Protein AF-A0A945TK87-F1 (afdb_monomer_lite)

Structure (mmCIF, N/CA/C/O backbone):
data_AF-A0A945TK87-F1
#
_entry.id   AF-A0A945TK87-F1
#
loop_
_atom_site.group_PDB
_atom_site.id
_atom_site.type_symbol
_atom_site.label_atom_id
_atom_site.label_alt_id
_atom_site.label_comp_id
_atom_site.label_asym_id
_atom_site.label_entity_id
_atom_site.label_seq_id
_atom_site.pdbx_PDB_ins_code
_atom_site.Cartn_x
_atom_site.Cartn_y
_atom_site.Cartn_z
_atom_site.occupancy
_atom_site.B_iso_or_equiv
_atom_site.auth_seq_id
_atom_site.auth_comp_id
_atom_site.auth_asym_id
_atom_site.auth_atom_id
_atom_site.pdbx_PDB_model_num
ATOM 1 N N . ILE A 1 1 ? -2.286 8.937 14.416 1.00 77.00 1 ILE A N 1
ATOM 2 C CA . ILE A 1 1 ? -2.015 9.113 12.963 1.00 77.00 1 ILE A CA 1
ATOM 3 C C . ILE A 1 1 ? -1.057 8.012 12.533 1.00 77.00 1 ILE A C 1
ATOM 5 O O . ILE A 1 1 ? -0.049 7.824 13.208 1.00 77.00 1 ILE A O 1
ATOM 9 N N . ALA A 1 2 ? -1.361 7.305 11.445 1.00 83.88 2 ALA A N 1
ATOM 10 C CA . ALA A 1 2 ? -0.515 6.232 10.920 1.00 83.88 2 ALA A CA 1
ATOM 11 C C . ALA A 1 2 ? 0.103 6.601 9.564 1.00 83.88 2 ALA A C 1
ATOM 13 O O . ALA A 1 2 ? -0.530 7.279 8.748 1.00 83.88 2 ALA A O 1
ATOM 14 N N . TYR A 1 3 ? 1.320 6.117 9.314 1.00 87.25 3 TYR A N 1
ATOM 15 C CA . TYR A 1 3 ? 1.954 6.151 7.999 1.00 87.25 3 TYR A CA 1
ATOM 16 C C . TYR A 1 3 ? 2.602 4.806 7.682 1.00 87.25 3 TYR A C 1
ATOM 18 O O . TYR A 1 3 ? 3.265 4.212 8.530 1.00 87.25 3 TYR A O 1
ATOM 26 N N . VAL A 1 4 ? 2.489 4.378 6.427 1.00 89.75 4 VAL A N 1
ATOM 27 C CA . VAL A 1 4 ? 3.220 3.221 5.899 1.00 89.75 4 VAL A CA 1
ATOM 28 C C . VAL A 1 4 ? 4.191 3.687 4.840 1.00 89.75 4 VAL A C 1
ATOM 30 O O . VAL A 1 4 ? 3.796 4.323 3.865 1.00 89.75 4 VAL A O 1
ATOM 33 N N . ARG A 1 5 ? 5.462 3.345 5.006 1.00 91.31 5 ARG A N 1
ATOM 34 C CA . ARG A 1 5 ? 6.473 3.474 3.967 1.00 91.31 5 ARG A CA 1
ATOM 35 C C . ARG A 1 5 ? 6.527 2.187 3.160 1.00 91.31 5 ARG A C 1
ATOM 37 O O . ARG A 1 5 ? 6.819 1.134 3.719 1.00 91.31 5 ARG A O 1
ATOM 44 N N . PHE A 1 6 ? 6.300 2.300 1.862 1.00 93.00 6 PHE A N 1
ATOM 45 C CA . PHE A 1 6 ? 6.551 1.251 0.884 1.00 93.00 6 PHE A CA 1
ATOM 46 C C . PHE A 1 6 ? 7.924 1.512 0.274 1.00 93.00 6 PHE A C 1
ATOM 48 O O . PHE A 1 6 ? 8.194 2.636 -0.146 1.00 93.00 6 PHE A O 1
ATOM 55 N N . ILE A 1 7 ? 8.801 0.512 0.272 1.00 93.31 7 ILE A N 1
ATOM 56 C CA . ILE A 1 7 ? 10.169 0.623 -0.242 1.00 93.31 7 ILE A CA 1
ATOM 57 C C . ILE A 1 7 ? 10.388 -0.494 -1.249 1.00 93.31 7 ILE A C 1
ATOM 59 O O . ILE A 1 7 ? 10.326 -1.661 -0.873 1.00 93.31 7 ILE A O 1
ATOM 63 N N . ASN A 1 8 ? 10.693 -0.142 -2.491 1.00 94.75 8 ASN A N 1
ATOM 64 C CA . ASN A 1 8 ? 11.257 -1.080 -3.444 1.00 94.75 8 ASN A CA 1
ATOM 65 C C . ASN A 1 8 ? 12.775 -1.126 -3.231 1.00 94.75 8 ASN A C 1
ATOM 67 O O . ASN A 1 8 ? 13.476 -0.172 -3.558 1.00 94.75 8 ASN A O 1
ATOM 71 N N . ASP A 1 9 ? 13.312 -2.203 -2.662 1.00 92.88 9 ASP A N 1
ATOM 72 C CA . ASP A 1 9 ? 14.759 -2.367 -2.488 1.00 92.88 9 ASP A CA 1
ATOM 73 C C . ASP A 1 9 ? 15.439 -3.088 -3.660 1.00 92.88 9 ASP A C 1
ATOM 75 O O . ASP A 1 9 ? 16.640 -3.361 -3.608 1.00 92.88 9 ASP A O 1
ATOM 79 N N . GLY A 1 10 ? 14.687 -3.370 -4.717 1.00 92.44 10 GLY A N 1
ATOM 80 C CA . GLY A 1 10 ? 15.161 -3.996 -5.936 1.00 92.44 10 GLY A CA 1
ATOM 81 C C . GLY A 1 10 ? 15.718 -2.991 -6.940 1.00 92.44 10 GLY A C 1
ATOM 82 O O . GLY A 1 10 ? 15.827 -1.785 -6.700 1.00 92.44 10 GLY A O 1
ATOM 83 N N . PHE A 1 11 ? 16.081 -3.521 -8.105 1.00 96.62 11 PHE A N 1
ATOM 84 C CA . PHE A 1 11 ? 16.555 -2.753 -9.261 1.00 96.62 11 PHE A CA 1
ATOM 85 C C . PHE A 1 11 ? 15.536 -2.721 -10.410 1.00 96.62 11 PHE A C 1
ATOM 87 O O . PHE A 1 11 ? 15.812 -2.154 -11.463 1.00 96.62 11 PHE A O 1
ATOM 94 N N . THR A 1 12 ? 14.362 -3.314 -10.206 1.00 96.88 12 THR A N 1
ATOM 95 C CA . THR A 1 12 ? 13.247 -3.376 -11.158 1.00 96.88 12 THR A CA 1
ATOM 96 C C . THR A 1 12 ? 11.993 -2.806 -10.506 1.00 96.88 12 THR A C 1
ATOM 98 O O . THR A 1 12 ? 11.872 -2.839 -9.282 1.00 96.88 12 THR A O 1
ATOM 101 N N . ALA A 1 13 ? 11.076 -2.246 -11.297 1.00 97.62 13 ALA A N 1
ATOM 102 C CA . ALA A 1 13 ? 9.813 -1.730 -10.776 1.00 97.62 13 ALA A CA 1
ATOM 103 C C . ALA A 1 13 ? 8.915 -2.869 -10.259 1.00 97.62 13 ALA A C 1
ATOM 105 O O . ALA A 1 13 ? 8.938 -3.978 -10.796 1.00 97.62 13 ALA A O 1
ATOM 106 N N . ILE A 1 14 ? 8.123 -2.584 -9.225 1.00 96.75 14 ILE A N 1
ATOM 107 C CA . ILE A 1 14 ? 7.105 -3.495 -8.692 1.00 96.75 14 ILE A CA 1
ATOM 108 C C . ILE A 1 14 ? 5.742 -2.970 -9.128 1.00 96.75 14 ILE A C 1
ATOM 110 O O . ILE A 1 14 ? 5.364 -1.863 -8.752 1.00 96.75 14 ILE A O 1
ATOM 114 N N . ALA A 1 15 ? 5.013 -3.759 -9.912 1.00 97.38 15 ALA A N 1
ATOM 115 C CA . ALA A 1 15 ? 3.686 -3.402 -10.396 1.00 97.38 15 ALA A CA 1
ATOM 116 C C . ALA A 1 15 ? 2.574 -3.974 -9.505 1.00 97.38 15 ALA A C 1
ATOM 118 O O . ALA A 1 15 ? 2.773 -4.980 -8.823 1.00 97.38 15 ALA A O 1
ATOM 119 N N . ASP A 1 16 ? 1.407 -3.332 -9.562 1.00 97.06 16 ASP A N 1
ATOM 120 C CA . ASP A 1 16 ? 0.142 -3.779 -8.967 1.00 97.06 16 ASP A CA 1
ATOM 121 C C . ASP A 1 16 ? 0.279 -4.217 -7.500 1.00 97.06 16 ASP A C 1
ATOM 123 O O . ASP A 1 16 ? 0.005 -5.360 -7.129 1.00 97.06 16 ASP A O 1
ATOM 127 N N . ILE A 1 17 ? 0.745 -3.296 -6.650 1.0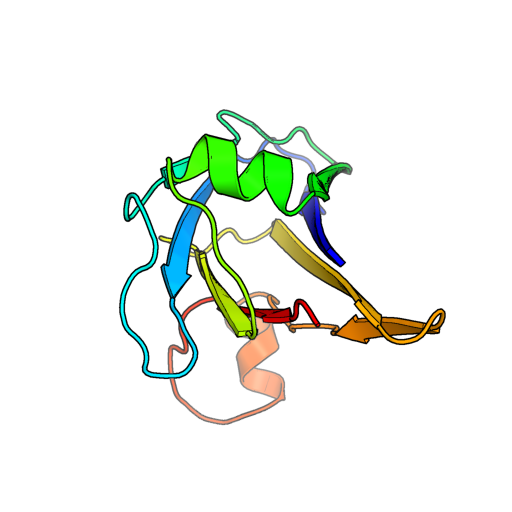0 96.12 17 ILE A N 1
ATOM 128 C CA . ILE A 1 17 ? 0.862 -3.536 -5.209 1.00 96.12 17 ILE A CA 1
ATOM 129 C C . ILE A 1 17 ? -0.525 -3.430 -4.587 1.00 96.12 17 ILE A C 1
ATOM 131 O O . ILE A 1 17 ? -1.097 -2.337 -4.526 1.00 96.12 17 ILE A O 1
ATOM 135 N N . ARG A 1 18 ? -1.042 -4.558 -4.101 1.00 96.94 18 ARG A N 1
ATOM 136 C CA . ARG A 1 18 ? -2.392 -4.679 -3.545 1.00 96.94 18 ARG A CA 1
ATOM 137 C C . ARG A 1 18 ? -2.394 -5.158 -2.102 1.00 96.94 18 ARG A C 1
ATOM 139 O O . ARG A 1 18 ? -1.464 -5.840 -1.664 1.00 96.94 18 ARG A O 1
ATOM 146 N N . GLY A 1 19 ? -3.446 -4.808 -1.371 1.00 94.38 19 GLY A N 1
ATOM 147 C CA . GLY A 1 19 ? -3.646 -5.306 -0.018 1.00 94.38 19 GLY A CA 1
ATOM 148 C C . GLY A 1 19 ? -5.029 -5.035 0.560 1.00 94.38 19 GLY A C 1
ATOM 149 O O . GLY A 1 19 ? -5.850 -4.328 -0.021 1.00 94.38 19 GLY A O 1
ATOM 150 N N . THR A 1 20 ? -5.249 -5.590 1.744 1.00 95.62 20 THR A N 1
ATOM 151 C CA . THR A 1 20 ? -6.493 -5.496 2.510 1.00 95.62 20 THR A CA 1
ATOM 152 C C . THR A 1 20 ? -6.181 -5.024 3.924 1.00 95.62 20 THR A C 1
ATOM 154 O O . THR A 1 20 ? -5.218 -5.494 4.534 1.00 95.62 20 THR A O 1
ATOM 157 N N . LEU A 1 21 ? -6.993 -4.104 4.449 1.00 94.62 21 LEU A N 1
ATOM 158 C CA . LEU A 1 21 ? -6.937 -3.716 5.856 1.00 94.62 21 LEU A CA 1
ATOM 159 C C . LEU A 1 21 ? -7.878 -4.596 6.686 1.00 94.62 21 LEU A C 1
ATOM 161 O O . LEU A 1 21 ? -9.008 -4.856 6.275 1.00 94.62 21 LEU A O 1
ATOM 165 N N . TYR A 1 22 ? -7.422 -4.995 7.868 1.00 91.88 22 TYR A N 1
ATOM 166 C CA . TYR A 1 22 ? -8.214 -5.712 8.866 1.00 91.88 22 TYR A CA 1
ATOM 167 C C . TYR A 1 22 ? -8.205 -4.967 10.199 1.00 91.88 22 TYR A C 1
ATOM 169 O O . TYR A 1 22 ? -7.189 -4.362 10.536 1.00 91.88 22 TYR A O 1
ATOM 177 N N . ASP A 1 23 ? -9.303 -5.006 10.950 1.00 90.12 23 ASP A N 1
ATOM 178 C CA . ASP A 1 23 ? -9.358 -4.515 12.331 1.00 90.12 23 ASP 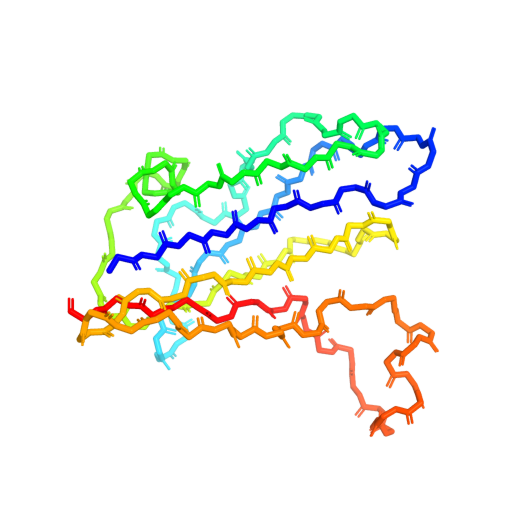A CA 1
ATOM 179 C C . ASP A 1 23 ? -8.704 -5.504 13.321 1.00 90.12 23 ASP A C 1
ATOM 181 O O . ASP A 1 23 ? -8.148 -6.534 12.929 1.00 90.12 23 ASP A O 1
ATOM 185 N N . ALA A 1 24 ? -8.730 -5.172 14.615 1.00 85.81 24 ALA A N 1
ATOM 186 C CA . ALA A 1 24 ? -8.157 -6.005 15.677 1.00 85.81 24 ALA A CA 1
ATOM 187 C C . ALA A 1 24 ? -8.863 -7.365 15.851 1.00 85.81 24 ALA A C 1
ATOM 189 O O . ALA A 1 24 ? -8.247 -8.307 16.350 1.00 85.81 24 ALA A O 1
ATOM 190 N N . ASP A 1 25 ? -10.121 -7.471 15.421 1.00 89.38 25 ASP A N 1
ATOM 191 C CA . ASP A 1 25 ? -10.917 -8.698 15.469 1.00 89.38 25 ASP A CA 1
ATOM 192 C C . ASP A 1 25 ? -10.756 -9.537 14.183 1.00 89.38 25 ASP A C 1
ATOM 194 O O . ASP A 1 25 ? -11.259 -10.658 14.095 1.00 89.38 25 ASP A O 1
ATOM 198 N N . GLY A 1 26 ? -10.024 -9.019 13.189 1.00 87.94 26 GLY A N 1
ATOM 199 C CA . GLY A 1 26 ? -9.782 -9.666 11.903 1.00 87.94 26 GLY A CA 1
ATOM 200 C C . GLY A 1 26 ? -10.865 -9.405 10.854 1.00 87.94 26 GLY A C 1
ATOM 201 O O . GLY A 1 26 ? -10.861 -10.064 9.813 1.00 87.94 26 GLY A O 1
ATOM 202 N N . ASN A 1 27 ? -11.779 -8.455 11.074 1.00 94.06 27 ASN A N 1
ATOM 203 C CA . ASN A 1 27 ? -12.762 -8.068 10.063 1.00 94.06 27 ASN A CA 1
ATOM 204 C C . ASN A 1 27 ? -12.136 -7.126 9.037 1.00 94.06 27 ASN A C 1
ATOM 206 O O . ASN A 1 27 ? -11.324 -6.265 9.370 1.00 94.06 27 ASN A O 1
ATOM 210 N N . THR A 1 28 ? -12.539 -7.257 7.775 1.00 95.75 28 THR A N 1
ATOM 211 C CA . THR A 1 28 ? -12.080 -6.366 6.706 1.00 95.75 28 THR A CA 1
ATOM 212 C C . THR A 1 28 ? -12.587 -4.939 6.908 1.00 95.75 28 THR A C 1
ATOM 214 O O . THR A 1 28 ? -13.773 -4.722 7.156 1.00 95.75 28 THR A O 1
ATOM 217 N N . ILE A 1 29 ? -11.699 -3.963 6.718 1.00 96.69 29 ILE A N 1
ATOM 218 C CA . ILE A 1 29 ? -12.032 -2.539 6.678 1.00 96.69 29 ILE A CA 1
ATOM 219 C C . ILE A 1 29 ? -11.936 -2.050 5.229 1.00 96.69 29 ILE A C 1
ATOM 221 O O . ILE A 1 29 ? -10.877 -2.135 4.606 1.00 96.69 29 ILE A O 1
ATOM 225 N N . GLY A 1 30 ? -13.030 -1.490 4.712 1.00 97.38 30 GLY A N 1
ATOM 226 C CA . GLY A 1 30 ? -13.102 -0.968 3.346 1.00 97.38 30 GLY A CA 1
ATOM 227 C C . GLY A 1 30 ? -13.035 -2.045 2.258 1.00 97.38 30 GLY A C 1
ATOM 228 O O . GLY A 1 30 ? -13.367 -3.209 2.476 1.00 97.38 30 GLY A O 1
ATOM 229 N N . GLN A 1 31 ? -12.642 -1.623 1.058 1.00 98.12 31 GLN A N 1
ATOM 230 C CA . GLN A 1 31 ? -12.487 -2.464 -0.125 1.00 98.12 31 GLN A CA 1
ATOM 231 C C . GLN A 1 31 ? -11.334 -3.470 0.084 1.00 98.12 31 GLN A C 1
ATOM 233 O O . GLN A 1 31 ? -10.187 -3.046 0.258 1.00 98.12 31 GLN A O 1
ATOM 238 N N . PRO A 1 32 ? -11.590 -4.791 0.022 1.00 97.12 32 PRO A N 1
ATOM 239 C CA . PRO A 1 32 ? -10.523 -5.786 0.004 1.00 97.12 32 PRO A CA 1
ATOM 240 C C . PRO A 1 32 ? -9.751 -5.747 -1.320 1.00 97.12 32 PRO A C 1
ATOM 242 O O . PRO A 1 32 ? -10.296 -5.365 -2.355 1.00 97.12 32 PRO A O 1
ATOM 245 N N . ASP A 1 33 ? -8.494 -6.195 -1.290 1.00 96.44 33 ASP A N 1
ATOM 246 C CA . ASP A 1 33 ? -7.613 -6.272 -2.463 1.00 96.44 33 ASP A CA 1
ATOM 247 C C . ASP A 1 33 ? -7.483 -4.929 -3.217 1.00 96.44 33 ASP A C 1
ATOM 249 O O . ASP A 1 33 ? -7.470 -4.856 -4.449 1.00 96.44 33 ASP A O 1
ATOM 253 N N . ALA A 1 34 ? -7.416 -3.831 -2.462 1.00 98.19 34 ALA A N 1
ATOM 254 C CA . ALA A 1 34 ? -7.289 -2.489 -3.011 1.00 98.19 34 ALA A CA 1
ATOM 255 C C . ALA A 1 34 ? -5.878 -2.257 -3.576 1.00 98.19 34 ALA A C 1
ATOM 257 O O . ALA A 1 34 ? -4.880 -2.678 -2.987 1.00 98.19 34 ALA A O 1
ATOM 258 N N . GLN A 1 35 ? -5.779 -1.544 -4.703 1.00 98.06 35 GLN A N 1
ATOM 259 C CA . GLN A 1 35 ? -4.499 -1.202 -5.327 1.00 98.06 35 GLN A CA 1
ATOM 260 C C . GLN A 1 35 ? -3.879 0.030 -4.653 1.00 98.06 35 GLN A C 1
ATOM 262 O O . GLN A 1 35 ? -4.358 1.152 -4.801 1.00 98.06 35 GLN A O 1
ATOM 267 N N . PHE A 1 36 ? -2.770 -0.172 -3.942 1.00 97.06 36 PHE A N 1
ATOM 268 C CA . PHE A 1 36 ? -2.012 0.899 -3.290 1.00 97.06 36 PHE A CA 1
ATOM 269 C C . PHE A 1 36 ? -1.083 1.630 -4.262 1.00 97.06 36 PHE A C 1
ATOM 271 O O . PHE A 1 36 ? -0.889 2.848 -4.141 1.00 97.06 36 PHE A O 1
ATOM 278 N N . PHE A 1 37 ? -0.514 0.884 -5.213 1.00 97.69 37 PHE A N 1
ATOM 279 C CA . PHE A 1 37 ? 0.345 1.392 -6.278 1.00 97.69 37 PHE A CA 1
ATOM 280 C C . PHE A 1 37 ? 0.080 0.627 -7.571 1.00 97.69 37 PHE A C 1
ATOM 282 O O . PHE A 1 37 ? 0.102 -0.602 -7.577 1.00 97.69 37 PHE A O 1
ATOM 289 N N . ALA A 1 38 ? -0.105 1.353 -8.674 1.00 97.94 38 ALA A N 1
ATOM 290 C CA . ALA A 1 38 ? -0.004 0.757 -10.004 1.00 97.94 38 ALA A CA 1
ATOM 291 C C . ALA A 1 38 ? 1.445 0.327 -10.288 1.00 97.94 38 ALA A C 1
ATOM 293 O O . ALA A 1 38 ? 1.673 -0.747 -10.838 1.00 97.94 38 ALA A O 1
ATOM 294 N N . GLU A 1 39 ? 2.409 1.141 -9.850 1.00 97.44 39 GLU A N 1
ATOM 295 C CA . GLU A 1 39 ? 3.840 0.862 -9.921 1.00 97.44 39 GLU A CA 1
ATOM 296 C C . GLU A 1 39 ? 4.583 1.563 -8.772 1.00 97.44 39 GLU A C 1
ATOM 298 O O . GLU A 1 39 ? 4.207 2.664 -8.362 1.00 97.44 39 GLU A O 1
ATOM 303 N N . LEU A 1 40 ? 5.633 0.915 -8.265 1.00 97.88 40 LEU A N 1
ATOM 304 C CA . LEU A 1 40 ? 6.662 1.493 -7.404 1.00 97.88 40 LEU A CA 1
ATOM 305 C C . LEU A 1 40 ? 8.027 1.262 -8.070 1.00 97.88 40 LEU A C 1
ATOM 307 O O . LEU A 1 40 ? 8.478 0.120 -8.218 1.00 97.88 40 LEU A O 1
ATOM 311 N N . GLY A 1 41 ? 8.674 2.341 -8.501 1.00 98.38 41 GLY A N 1
ATOM 312 C CA . GLY A 1 41 ? 9.908 2.324 -9.279 1.00 98.38 41 GLY A CA 1
ATOM 313 C C . GLY A 1 41 ? 11.104 1.718 -8.530 1.00 98.38 41 GLY A C 1
ATOM 314 O O . GLY A 1 41 ? 11.061 1.521 -7.313 1.00 98.38 41 GLY A O 1
ATOM 315 N N . PRO A 1 42 ? 12.202 1.395 -9.237 1.00 97.81 42 PRO A N 1
ATOM 316 C CA . PRO A 1 42 ? 13.383 0.785 -8.631 1.00 97.81 42 PRO A CA 1
ATOM 317 C C . PRO A 1 42 ? 14.015 1.719 -7.597 1.00 97.81 42 PRO A C 1
ATOM 319 O O . PRO A 1 42 ? 14.210 2.904 -7.865 1.00 97.81 42 PRO A O 1
ATOM 322 N N . ARG A 1 43 ? 14.369 1.184 -6.420 1.00 96.12 43 ARG A N 1
ATOM 323 C CA . ARG A 1 43 ? 14.907 1.960 -5.282 1.00 96.12 43 ARG A CA 1
ATOM 324 C C . ARG A 1 43 ? 13.974 3.063 -4.757 1.00 96.12 43 ARG A C 1
ATOM 326 O O . ARG A 1 43 ? 14.398 3.858 -3.917 1.00 96.12 43 ARG A O 1
ATOM 333 N N . GLU A 1 44 ? 12.723 3.115 -5.213 1.00 97.50 44 GLU A N 1
ATOM 334 C CA . GLU A 1 44 ? 11.756 4.120 -4.786 1.00 97.50 44 GLU A CA 1
ATOM 335 C C . GLU A 1 44 ? 11.226 3.816 -3.381 1.00 97.50 44 GLU A C 1
ATOM 337 O O . GLU A 1 44 ? 11.028 2.661 -2.993 1.00 97.50 44 GLU A O 1
ATOM 342 N N . ALA A 1 45 ? 10.975 4.873 -2.607 1.00 95.25 45 ALA A N 1
ATOM 343 C CA . ALA A 1 45 ? 10.301 4.766 -1.327 1.00 95.25 45 ALA A CA 1
ATOM 344 C C . ALA A 1 45 ? 9.231 5.848 -1.173 1.00 95.25 45 ALA A C 1
ATOM 346 O O . ALA A 1 45 ? 9.542 7.037 -1.232 1.00 95.25 45 ALA A O 1
ATOM 347 N N . VAL A 1 46 ? 7.992 5.438 -0.899 1.00 95.69 46 VAL A N 1
ATOM 348 C CA . VAL A 1 46 ? 6.836 6.337 -0.789 1.00 95.69 46 VAL A CA 1
ATOM 349 C C . VAL A 1 46 ? 6.103 6.103 0.526 1.00 95.69 46 VAL A C 1
ATOM 351 O O . VAL A 1 46 ? 5.855 4.964 0.921 1.00 95.69 46 VAL A O 1
ATOM 354 N N . PHE A 1 47 ? 5.729 7.190 1.202 1.00 92.88 47 PHE A N 1
ATOM 355 C CA . PHE A 1 47 ? 4.840 7.140 2.360 1.00 92.88 47 PHE A CA 1
ATOM 356 C C . PHE A 1 47 ? 3.377 7.259 1.930 1.00 92.88 47 PHE A C 1
ATOM 358 O O . PHE A 1 47 ? 3.012 8.159 1.175 1.00 92.88 47 PHE A O 1
ATOM 365 N N . LYS A 1 48 ? 2.522 6.396 2.476 1.00 93.69 48 LYS A N 1
ATOM 366 C CA . LYS A 1 48 ? 1.066 6.546 2.465 1.00 93.69 48 LYS A CA 1
ATOM 367 C C . LYS A 1 48 ? 0.612 6.908 3.875 1.00 93.69 48 LYS A C 1
ATOM 369 O O . LYS A 1 48 ? 0.884 6.172 4.822 1.00 93.69 48 LYS A O 1
ATOM 374 N N . SER A 1 49 ? -0.041 8.058 4.017 1.00 92.06 49 SER A N 1
ATOM 375 C CA . SER A 1 49 ? -0.678 8.468 5.273 1.00 92.06 49 SER A CA 1
ATOM 376 C C . SER A 1 49 ? -1.978 7.702 5.507 1.00 92.06 49 SER A C 1
ATOM 378 O O . SER A 1 49 ? -2.561 7.191 4.553 1.00 92.06 49 SER A O 1
ATOM 380 N N . GLN A 1 50 ? -2.479 7.702 6.744 1.00 91.69 50 GLN A N 1
ATOM 381 C CA . GLN A 1 50 ? -3.795 7.158 7.092 1.00 91.69 50 GLN A CA 1
ATOM 382 C C . GLN A 1 50 ? -4.885 7.634 6.127 1.00 91.69 50 GLN A C 1
ATOM 384 O O . GLN A 1 50 ? -5.527 6.809 5.496 1.00 91.69 50 GLN A O 1
ATOM 389 N N . GLY A 1 51 ? -5.015 8.947 5.908 1.00 93.69 51 GLY A N 1
ATOM 390 C CA . GLY A 1 51 ? -6.008 9.479 4.968 1.00 93.69 51 GLY A CA 1
ATOM 391 C C . GLY A 1 51 ? -5.792 9.023 3.519 1.00 93.69 51 GLY A C 1
ATOM 392 O O . GLY A 1 51 ? -6.755 8.768 2.805 1.00 93.69 51 GLY A O 1
ATOM 393 N N . SER A 1 52 ? -4.538 8.852 3.078 1.00 95.62 52 SER A N 1
ATOM 394 C CA . SER A 1 52 ? -4.261 8.300 1.741 1.00 95.62 52 SER A CA 1
ATOM 395 C C . SER A 1 52 ? -4.723 6.850 1.628 1.00 95.62 52 SER A C 1
ATOM 397 O O . SER A 1 52 ? -5.259 6.459 0.598 1.00 95.62 52 SER A O 1
ATOM 399 N N . ILE A 1 53 ? -4.511 6.060 2.681 1.00 95.62 53 ILE A N 1
ATOM 400 C CA . ILE A 1 53 ? -4.946 4.664 2.750 1.00 95.62 53 ILE A CA 1
ATOM 401 C C . ILE A 1 53 ? -6.475 4.601 2.815 1.00 95.62 53 ILE A C 1
ATOM 403 O O . ILE A 1 53 ? -7.049 3.847 2.039 1.00 95.62 53 ILE A O 1
ATOM 407 N N . SER A 1 54 ? -7.130 5.436 3.634 1.00 96.00 54 SER A N 1
ATOM 408 C CA . SER A 1 54 ? -8.596 5.513 3.714 1.00 96.00 54 SER A CA 1
ATOM 409 C C . SER A 1 54 ? -9.216 5.791 2.347 1.00 96.00 54 SER A C 1
ATOM 411 O O . SER A 1 54 ? -10.163 5.126 1.938 1.00 96.00 54 SER A O 1
ATOM 413 N N . ASN A 1 55 ? -8.630 6.729 1.594 1.00 97.81 55 ASN A N 1
ATOM 414 C CA . ASN A 1 55 ? -9.073 7.050 0.239 1.00 97.81 55 ASN A CA 1
ATOM 415 C C . ASN A 1 55 ? -8.895 5.875 -0.736 1.00 97.81 55 ASN A C 1
ATOM 417 O O . ASN A 1 55 ? -9.745 5.672 -1.596 1.00 97.81 55 ASN A O 1
ATOM 421 N N . ILE A 1 56 ? -7.805 5.106 -0.614 1.00 97.81 56 ILE A N 1
ATOM 422 C CA . ILE A 1 56 ? -7.534 3.931 -1.461 1.00 97.81 56 ILE A CA 1
ATOM 423 C C . ILE A 1 56 ? -8.546 2.812 -1.189 1.00 97.81 56 ILE A C 1
ATOM 425 O O . ILE A 1 56 ? -9.063 2.216 -2.130 1.00 97.81 56 ILE A O 1
ATOM 429 N N . ILE A 1 57 ? -8.834 2.533 0.085 1.00 97.50 57 ILE A N 1
ATOM 430 C CA . ILE A 1 57 ? -9.756 1.459 0.482 1.00 97.50 57 ILE A CA 1
ATOM 431 C C . ILE A 1 57 ? -11.224 1.913 0.505 1.00 97.50 57 ILE A C 1
ATOM 433 O O . ILE A 1 57 ? -12.110 1.100 0.742 1.00 97.50 57 ILE A O 1
ATOM 437 N N . GLY A 1 58 ? -11.502 3.201 0.290 1.00 97.88 58 GLY A N 1
ATOM 438 C CA . GLY A 1 58 ? -12.856 3.759 0.300 1.00 97.88 58 GLY A CA 1
ATOM 439 C C . GLY A 1 58 ? -13.549 3.728 1.668 1.00 97.88 58 GLY A C 1
ATOM 440 O O . GLY A 1 58 ? -14.776 3.726 1.722 1.00 97.88 58 GLY A O 1
ATOM 441 N N . SER A 1 59 ? -12.789 3.673 2.764 1.00 97.19 59 SER A N 1
ATOM 442 C CA . SER A 1 59 ? -13.316 3.651 4.131 1.00 97.19 59 SER A CA 1
ATOM 443 C C . SER A 1 59 ? -12.338 4.299 5.092 1.00 97.19 59 SER A C 1
ATOM 445 O O . SER A 1 59 ? -11.129 4.120 4.974 1.00 97.19 59 SER A O 1
ATOM 447 N N . ASP A 1 60 ? -12.870 4.982 6.097 1.00 93.94 60 ASP A N 1
ATOM 448 C CA . ASP A 1 60 ? -12.081 5.409 7.244 1.00 93.94 60 ASP 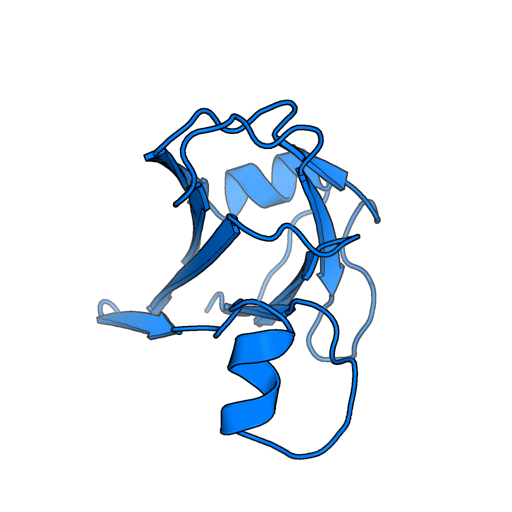A CA 1
ATOM 449 C C . ASP A 1 60 ? -11.872 4.261 8.232 1.00 93.94 60 ASP A C 1
ATOM 451 O O . ASP A 1 60 ? -12.621 3.279 8.247 1.00 93.94 60 ASP A O 1
ATOM 455 N N . TRP A 1 61 ? -10.852 4.405 9.078 1.00 90.38 61 TRP A N 1
ATOM 456 C CA . TRP A 1 61 ? -10.648 3.548 10.238 1.00 90.38 61 TRP A CA 1
ATOM 457 C C . TRP A 1 61 ? -10.116 4.345 11.427 1.00 90.38 61 TRP A C 1
ATOM 459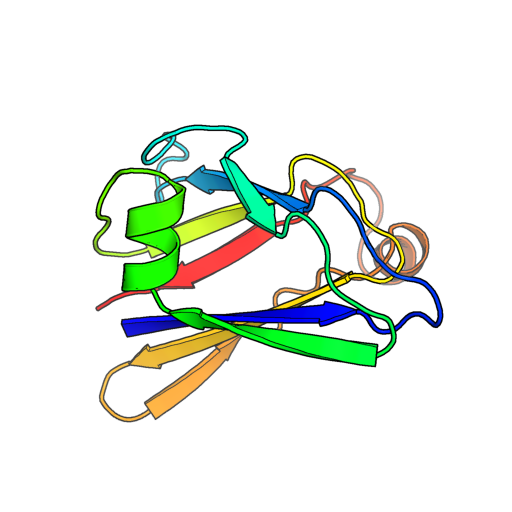 O O . TRP A 1 61 ? -9.389 5.331 11.268 1.00 90.38 61 TRP A O 1
ATOM 469 N N . SER A 1 62 ? -10.446 3.863 12.620 1.00 85.75 62 SER A N 1
ATOM 470 C CA . SER A 1 62 ? -9.923 4.328 13.904 1.00 85.75 62 SER A CA 1
ATOM 471 C C . SER A 1 62 ? -9.388 3.144 14.702 1.00 85.75 62 SER A C 1
ATOM 473 O O . SER A 1 62 ? -9.863 2.024 14.529 1.00 85.75 62 SER A O 1
ATOM 475 N N . GLY A 1 63 ? -8.443 3.382 15.607 1.00 85.44 63 GLY A N 1
ATOM 476 C CA . GLY A 1 63 ? -7.829 2.325 16.405 1.00 85.44 63 GLY A CA 1
ATOM 477 C C . GLY A 1 63 ? -6.742 1.557 15.650 1.00 85.44 63 GLY A C 1
ATOM 478 O O . GLY A 1 63 ? -6.046 2.103 14.782 1.00 85.44 63 GLY A O 1
ATOM 479 N N . GLN A 1 64 ? -6.565 0.292 16.030 1.00 85.25 64 GLN A N 1
ATOM 480 C CA . GLN A 1 64 ? -5.603 -0.620 15.420 1.00 85.25 64 GLN A CA 1
ATOM 481 C C . GLN A 1 64 ? -6.184 -1.257 14.154 1.00 85.25 64 GLN A C 1
ATOM 483 O O . GLN A 1 64 ? -7.332 -1.690 14.134 1.00 85.25 64 GLN A O 1
ATOM 488 N N . ALA A 1 65 ? -5.360 -1.346 13.119 1.00 89.31 65 ALA A N 1
ATOM 489 C CA . ALA A 1 65 ? -5.630 -2.100 11.909 1.00 89.31 65 ALA A CA 1
ATOM 490 C C . ALA A 1 65 ? -4.373 -2.871 11.491 1.00 89.31 65 ALA A C 1
ATOM 492 O O . ALA A 1 65 ? -3.284 -2.603 11.983 1.00 89.31 65 ALA A O 1
ATOM 493 N N . SER A 1 66 ? -4.477 -3.809 10.561 1.00 88.62 66 SER A N 1
ATOM 494 C CA . SER A 1 66 ? -3.318 -4.430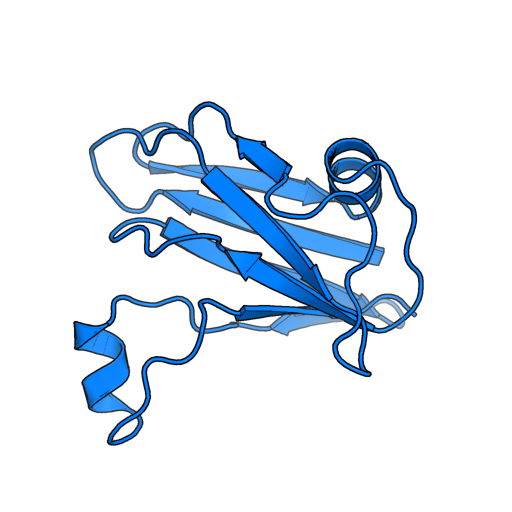 9.922 1.00 88.62 66 SER A CA 1
ATOM 495 C C . SER A 1 66 ? -3.502 -4.468 8.414 1.00 88.62 66 SER A C 1
ATOM 497 O O . SER A 1 66 ? -4.550 -4.875 7.926 1.00 88.62 66 SER A O 1
ATOM 499 N N . LEU A 1 67 ? -2.479 -4.045 7.676 1.00 90.81 67 LEU A N 1
ATOM 500 C CA . LEU A 1 67 ? -2.408 -4.177 6.227 1.00 90.81 67 LEU A CA 1
ATOM 501 C C . LEU A 1 67 ? -1.798 -5.533 5.875 1.00 90.81 67 LEU A C 1
ATOM 503 O O . LEU A 1 67 ? -0.653 -5.801 6.232 1.00 90.81 67 LEU A O 1
ATOM 507 N N . VAL A 1 68 ? -2.542 -6.351 5.139 1.00 88.00 68 VAL A N 1
ATOM 508 C CA . VAL A 1 68 ? -2.054 -7.588 4.522 1.00 88.00 68 VAL A CA 1
ATOM 509 C C . VAL A 1 68 ? -1.889 -7.361 3.030 1.00 88.00 68 VAL A C 1
ATOM 511 O O . VAL A 1 68 ? -2.840 -6.939 2.375 1.00 88.00 68 VAL A O 1
ATOM 514 N N . LEU A 1 69 ? -0.716 -7.661 2.476 1.00 91.31 69 LEU A N 1
ATOM 515 C CA . LEU A 1 69 ? -0.528 -7.648 1.024 1.00 91.31 69 LEU A CA 1
ATOM 516 C C . LEU A 1 69 ? -1.182 -8.871 0.376 1.00 91.31 69 LEU A C 1
ATOM 518 O O . LEU A 1 69 ? -1.081 -9.982 0.893 1.00 91.31 69 LEU A O 1
ATOM 522 N N . SER A 1 70 ? -1.803 -8.672 -0.784 1.00 90.94 70 SER A N 1
ATOM 523 C CA . SER A 1 70 ? -2.530 -9.727 -1.503 1.00 90.94 70 SER A CA 1
ATOM 524 C C . SER A 1 70 ? -1.618 -10.810 -2.084 1.00 90.94 70 SER A C 1
ATOM 526 O O . SER A 1 70 ? -2.071 -11.902 -2.415 1.00 90.94 70 SER A O 1
ATOM 528 N N . THR A 1 71 ? -0.325 -10.512 -2.216 1.00 84.81 71 THR A N 1
ATOM 529 C CA . THR A 1 71 ? 0.710 -11.456 -2.639 1.00 84.81 71 THR A CA 1
ATOM 530 C C . THR A 1 71 ? 2.054 -11.102 -2.000 1.00 84.81 71 THR A C 1
ATOM 532 O O . THR A 1 71 ? 2.198 -10.097 -1.294 1.00 84.81 71 THR A O 1
ATOM 535 N N . THR A 1 72 ? 3.050 -11.944 -2.246 1.00 83.88 72 THR A N 1
ATOM 536 C CA . THR A 1 72 ? 4.444 -11.721 -1.870 1.00 83.88 72 THR A CA 1
ATOM 537 C C . THR A 1 72 ? 5.176 -11.012 -3.004 1.00 83.88 72 THR A C 1
ATOM 539 O O . THR A 1 72 ? 5.160 -11.453 -4.150 1.00 83.88 72 THR A O 1
ATOM 542 N N . TYR A 1 73 ? 5.842 -9.912 -2.666 1.00 84.56 73 TYR A N 1
ATOM 543 C CA . TYR A 1 73 ? 6.708 -9.124 -3.541 1.00 84.56 73 TYR A CA 1
ATOM 544 C C . TYR A 1 73 ? 8.156 -9.197 -3.043 1.00 84.56 73 TYR A C 1
ATOM 546 O O . TYR A 1 73 ? 8.474 -8.623 -2.000 1.00 84.56 73 TYR A O 1
ATOM 554 N N . ASP A 1 74 ? 9.046 -9.866 -3.775 1.00 83.50 74 ASP A N 1
ATOM 555 C CA . ASP A 1 74 ? 10.409 -10.172 -3.298 1.00 83.50 74 ASP A CA 1
ATOM 556 C C . ASP A 1 74 ? 11.225 -8.947 -2.858 1.00 83.50 74 ASP A C 1
ATOM 558 O O . ASP A 1 74 ? 12.018 -9.042 -1.924 1.00 83.50 74 ASP A O 1
ATOM 562 N N . ASN A 1 75 ? 11.017 -7.807 -3.522 1.00 89.19 75 ASN A N 1
ATOM 563 C CA . ASN A 1 75 ? 11.786 -6.577 -3.319 1.00 89.19 75 ASN A CA 1
ATOM 564 C C . ASN A 1 75 ? 10.980 -5.454 -2.642 1.00 89.19 75 ASN A C 1
ATOM 566 O O . ASN A 1 75 ? 11.351 -4.283 -2.724 1.00 89.19 75 ASN A O 1
ATOM 570 N N . LEU A 1 76 ? 9.823 -5.764 -2.052 1.00 89.81 76 LEU A N 1
ATOM 571 C CA . LEU A 1 76 ? 9.054 -4.773 -1.302 1.00 89.81 76 LEU A CA 1
ATOM 572 C C . LEU A 1 76 ? 9.441 -4.857 0.177 1.00 89.81 76 LEU A C 1
ATOM 574 O O . LEU A 1 76 ? 9.620 -5.936 0.727 1.00 89.81 76 LEU A O 1
ATOM 578 N N . ARG A 1 77 ? 9.540 -3.719 0.854 1.00 87.38 77 ARG A N 1
ATOM 579 C CA . ARG A 1 77 ? 9.570 -3.644 2.317 1.00 87.38 77 ARG A CA 1
ATOM 580 C C . ARG A 1 77 ? 8.525 -2.658 2.796 1.00 87.38 77 ARG A C 1
ATOM 582 O O . ARG A 1 77 ? 8.357 -1.593 2.200 1.00 87.38 77 ARG A O 1
ATOM 589 N N . LEU A 1 78 ? 7.857 -3.007 3.890 1.00 86.81 78 LEU A N 1
ATOM 590 C CA . LEU A 1 78 ? 6.921 -2.127 4.574 1.00 86.81 78 LEU A CA 1
ATOM 591 C C . LEU A 1 78 ? 7.523 -1.681 5.903 1.00 86.81 78 LEU A C 1
ATOM 593 O O . LEU A 1 78 ? 8.050 -2.494 6.656 1.00 86.81 78 LEU A O 1
ATOM 597 N N . MET A 1 79 ? 7.437 -0.388 6.193 1.00 82.62 79 MET A N 1
ATOM 598 C CA . MET A 1 79 ? 7.759 0.153 7.513 1.00 82.62 79 MET A CA 1
ATOM 599 C C . MET A 1 79 ? 6.588 0.983 7.998 1.00 82.62 79 MET A C 1
ATOM 601 O O . MET A 1 79 ? 6.053 1.794 7.241 1.00 82.62 79 MET A O 1
ATOM 605 N N . ASN A 1 80 ? 6.210 0.815 9.257 1.00 76.31 80 ASN A N 1
ATOM 606 C CA . ASN A 1 80 ? 5.190 1.647 9.864 1.00 76.31 80 ASN A CA 1
ATOM 607 C C . ASN A 1 80 ? 5.814 2.723 10.758 1.00 76.31 80 ASN A C 1
ATOM 609 O O . ASN A 1 80 ? 6.658 2.428 11.607 1.00 76.31 80 ASN A O 1
ATOM 613 N N . LEU A 1 81 ? 5.349 3.960 10.571 1.00 69.50 81 LEU A N 1
ATOM 614 C CA . LEU A 1 81 ? 5.471 5.032 11.549 1.00 69.50 81 LEU A CA 1
ATOM 615 C C . LEU A 1 81 ? 4.124 5.244 12.247 1.00 69.50 81 LEU A C 1
ATOM 617 O O . LEU A 1 81 ? 3.211 5.867 11.692 1.00 69.50 81 LEU A O 1
ATOM 621 N N . ASN A 1 82 ? 4.025 4.763 13.484 1.00 66.06 82 ASN A N 1
ATOM 622 C CA . ASN A 1 82 ? 2.895 5.065 14.346 1.00 66.06 82 ASN A CA 1
ATOM 623 C C . ASN A 1 82 ? 3.258 6.309 15.163 1.00 66.06 82 ASN A C 1
ATOM 625 O O . ASN A 1 82 ? 4.227 6.297 15.924 1.00 66.06 82 ASN A O 1
ATOM 629 N N . PHE A 1 83 ? 2.503 7.394 14.985 1.00 56.38 83 PHE A N 1
ATOM 630 C CA . PHE A 1 83 ? 2.659 8.602 15.793 1.00 56.38 83 PHE A CA 1
ATOM 631 C C . PHE A 1 83 ? 1.663 8.566 16.949 1.00 56.38 83 PHE A C 1
ATOM 633 O O . PHE A 1 83 ? 0.446 8.624 16.728 1.00 56.38 83 PHE A O 1
ATOM 640 N N . VAL A 1 84 ? 2.195 8.453 18.163 1.00 57.59 84 VAL A N 1
ATOM 641 C CA . VAL A 1 84 ? 1.451 8.168 19.393 1.00 57.59 84 VAL A CA 1
ATOM 642 C C . VAL A 1 84 ? 1.967 9.081 20.488 1.00 57.59 84 VAL A C 1
ATOM 644 O O . VAL A 1 84 ? 3.163 9.081 20.737 1.00 57.59 84 VAL A O 1
ATOM 647 N N . ASN A 1 85 ? 1.100 9.834 21.170 1.00 55.22 85 ASN A N 1
ATOM 648 C CA . ASN A 1 85 ? 1.494 10.646 22.333 1.00 55.22 85 ASN A CA 1
ATOM 649 C C . ASN A 1 85 ? 2.730 11.546 22.095 1.00 55.22 85 ASN A C 1
ATOM 651 O O . ASN A 1 85 ? 3.572 11.685 22.974 1.00 55.22 85 ASN A O 1
ATOM 655 N N . ASN A 1 86 ? 2.852 12.155 20.908 1.00 52.50 86 ASN A N 1
ATOM 656 C CA . ASN A 1 86 ? 4.022 12.947 20.492 1.00 52.50 86 ASN A CA 1
ATOM 657 C C . ASN A 1 86 ? 5.350 12.172 20.331 1.00 52.50 86 ASN A C 1
ATOM 659 O O . ASN A 1 86 ? 6.396 12.787 20.124 1.00 52.50 86 ASN A O 1
ATOM 663 N N . GLU A 1 87 ? 5.307 10.842 20.341 1.00 45.03 87 GLU A N 1
ATOM 664 C CA . GLU A 1 87 ? 6.439 9.943 20.134 1.00 45.03 87 GLU A CA 1
ATOM 665 C C . GLU A 1 87 ? 6.268 9.135 18.8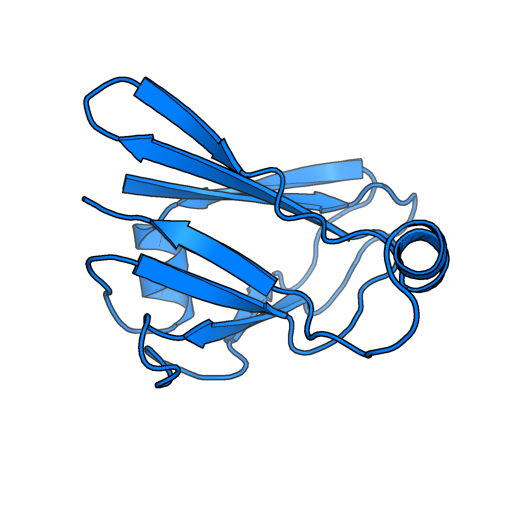36 1.00 45.03 87 GLU A C 1
ATOM 667 O O . GLU A 1 87 ? 5.160 8.764 18.430 1.00 45.03 87 GLU A O 1
ATOM 672 N N . ILE A 1 88 ? 7.387 8.875 18.152 1.00 53.34 88 ILE A N 1
ATOM 673 C CA . ILE A 1 88 ? 7.415 8.079 16.919 1.00 53.34 88 ILE A CA 1
ATOM 674 C C . ILE A 1 88 ? 7.752 6.636 17.290 1.00 53.34 88 ILE A C 1
ATOM 676 O O . ILE A 1 88 ? 8.893 6.329 17.634 1.00 53.34 88 ILE A O 1
ATOM 680 N N . TYR A 1 89 ? 6.775 5.743 17.162 1.00 54.25 89 TYR A N 1
ATOM 681 C CA . TYR A 1 89 ? 6.989 4.307 17.275 1.00 54.25 89 TYR A CA 1
ATOM 682 C C . TYR A 1 89 ? 7.227 3.730 15.882 1.00 54.25 89 TYR A C 1
ATOM 684 O O . TYR A 1 89 ? 6.337 3.704 15.029 1.00 54.25 89 TYR A O 1
ATOM 692 N N . PHE A 1 90 ? 8.449 3.253 15.658 1.00 54.91 90 PHE A N 1
ATOM 693 C CA . PHE A 1 90 ? 8.792 2.467 14.483 1.00 54.91 90 PHE A CA 1
ATOM 694 C C . PHE A 1 90 ? 8.434 1.014 14.776 1.00 54.91 90 PHE A C 1
ATOM 696 O O . PHE A 1 90 ? 9.111 0.357 15.567 1.00 54.91 90 PHE A O 1
ATOM 703 N N . ASN A 1 91 ? 7.380 0.495 14.148 1.00 49.09 91 ASN A N 1
ATOM 704 C CA . ASN A 1 91 ? 7.233 -0.950 14.072 1.00 49.09 91 ASN A CA 1
ATOM 705 C C . ASN A 1 91 ? 7.958 -1.406 12.804 1.00 49.09 91 ASN A C 1
ATOM 707 O O . ASN A 1 91 ? 7.530 -1.118 11.683 1.00 49.09 91 ASN A O 1
ATOM 711 N N . PHE A 1 92 ? 9.086 -2.093 12.989 1.00 48.97 92 PHE A N 1
ATOM 712 C CA . PHE A 1 92 ? 9.662 -2.931 11.947 1.00 48.97 92 PHE A CA 1
ATOM 713 C C . PHE A 1 92 ? 8.772 -4.168 11.819 1.00 48.97 92 PHE A C 1
ATOM 715 O O . PHE A 1 92 ? 9.131 -5.247 12.278 1.00 48.97 92 PHE A O 1
ATOM 722 N N . SER A 1 93 ? 7.579 -4.023 11.249 1.00 46.28 93 SER A N 1
ATOM 723 C CA . SER A 1 93 ? 6.830 -5.185 10.790 1.00 46.28 93 SER A CA 1
ATOM 724 C C . SER A 1 93 ? 7.694 -5.837 9.712 1.00 46.28 93 SER A C 1
ATOM 726 O O . SER A 1 93 ? 7.880 -5.264 8.636 1.00 46.28 93 SER A O 1
ATOM 728 N N . CYS A 1 94 ? 8.317 -6.967 10.049 1.00 48.75 94 CYS A N 1
ATOM 729 C CA . CYS A 1 94 ? 9.261 -7.695 9.209 1.00 48.75 94 CYS A CA 1
ATOM 730 C C . CYS A 1 94 ? 8.548 -8.326 8.008 1.00 48.75 94 CYS A C 1
ATOM 732 O O . CYS A 1 94 ? 8.413 -9.544 7.926 1.00 48.75 94 CYS A O 1
ATOM 734 N N . TYR A 1 95 ? 8.128 -7.515 7.039 1.00 51.38 95 TYR A N 1
ATOM 735 C CA . TYR A 1 95 ? 7.993 -8.024 5.686 1.00 51.38 95 TYR A CA 1
ATOM 736 C C . TYR A 1 95 ? 9.404 -8.138 5.090 1.00 51.38 95 TYR A C 1
ATOM 738 O O . TYR A 1 95 ? 9.987 -7.166 4.606 1.00 51.38 95 TYR A O 1
ATOM 746 N N . MET A 1 96 ? 9.982 -9.329 5.234 1.00 51.56 96 MET A N 1
ATOM 747 C CA . MET A 1 96 ? 11.212 -9.779 4.583 1.00 51.56 96 MET A CA 1
ATOM 748 C C . MET A 1 96 ? 10.909 -11.112 3.891 1.00 51.56 96 MET A C 1
ATOM 750 O O . MET A 1 96 ? 10.063 -11.868 4.371 1.00 51.56 96 MET A O 1
ATOM 754 N N . ARG A 1 97 ? 11.567 -11.367 2.755 1.00 54.81 97 ARG A N 1
ATOM 755 C CA . ARG A 1 97 ? 11.410 -12.532 1.863 1.00 54.81 97 ARG A CA 1
ATOM 756 C C . ARG A 1 97 ? 11.141 -13.846 2.614 1.00 54.81 97 ARG A C 1
ATOM 758 O O . ARG A 1 97 ? 11.769 -14.104 3.634 1.00 54.81 97 ARG A O 1
ATOM 765 N N . GLY A 1 98 ? 10.334 -14.753 2.053 1.00 45.91 98 GLY A N 1
ATOM 766 C CA . GLY A 1 98 ? 10.069 -16.085 2.637 1.00 45.91 98 GLY A CA 1
ATOM 767 C C . GLY A 1 98 ? 11.320 -16.914 2.994 1.00 45.91 98 GLY A C 1
ATOM 768 O O . GLY A 1 98 ? 11.301 -17.696 3.939 1.00 45.91 98 GLY A O 1
ATOM 769 N N . ALA A 1 99 ? 12.444 -16.713 2.298 1.00 51.00 99 ALA A N 1
ATOM 770 C CA . ALA A 1 99 ? 13.715 -17.362 2.638 1.00 51.00 99 ALA A CA 1
ATOM 771 C C . ALA A 1 99 ? 14.466 -16.701 3.813 1.00 51.00 99 ALA A C 1
ATOM 773 O O . ALA A 1 99 ? 15.304 -17.352 4.430 1.00 51.00 99 ALA A O 1
ATOM 774 N N . ASP A 1 100 ? 14.136 -15.456 4.157 1.00 51.97 100 ASP A N 1
ATOM 775 C CA . ASP A 1 100 ? 14.673 -14.745 5.322 1.00 51.97 100 ASP A CA 1
ATOM 776 C C . ASP A 1 100 ? 13.744 -14.933 6.549 1.00 51.97 100 ASP A C 1
ATOM 778 O O . ASP A 1 100 ? 14.198 -14.843 7.687 1.00 51.97 100 ASP A O 1
ATOM 782 N N . GLN A 1 101 ? 12.470 -15.306 6.328 1.00 49.03 101 GLN A N 1
ATOM 783 C CA . GLN A 1 101 ? 11.514 -15.765 7.359 1.00 49.03 101 GLN A CA 1
ATOM 784 C C . GLN A 1 101 ? 11.953 -17.094 8.008 1.00 49.03 101 GLN A C 1
ATOM 786 O O . GLN A 1 101 ? 11.795 -17.296 9.213 1.00 49.03 101 GLN A O 1
ATOM 791 N N . ASN A 1 102 ? 12.572 -17.990 7.227 1.00 43.09 102 ASN A N 1
ATOM 792 C CA . ASN A 1 102 ? 13.027 -19.308 7.693 1.00 43.09 102 ASN A CA 1
ATOM 793 C C . ASN A 1 102 ? 14.175 -19.257 8.716 1.00 43.09 102 ASN A C 1
ATOM 795 O O . ASN A 1 102 ? 14.451 -20.262 9.369 1.00 43.09 102 ASN A O 1
ATOM 799 N N . ALA A 1 103 ? 14.855 -18.117 8.866 1.00 47.25 103 ALA A N 1
ATOM 800 C CA . ALA A 1 103 ? 15.900 -17.953 9.873 1.00 47.25 103 ALA A CA 1
ATOM 801 C C . ALA A 1 103 ? 15.350 -17.590 11.267 1.00 47.25 103 ALA A C 1
ATOM 803 O O . ALA A 1 103 ? 16.099 -17.671 12.239 1.00 47.25 103 ALA A O 1
ATOM 804 N N . ALA A 1 104 ? 14.073 -17.196 11.382 1.00 43.97 104 ALA A N 1
ATOM 805 C CA . ALA A 1 104 ? 13.512 -16.674 12.630 1.00 43.97 104 ALA A CA 1
ATOM 806 C C . ALA A 1 104 ? 12.446 -17.574 13.274 1.00 43.97 104 ALA A C 1
ATOM 808 O O . ALA A 1 104 ? 12.382 -17.620 14.499 1.00 43.97 104 ALA A O 1
ATOM 809 N N . THR A 1 105 ? 11.652 -18.332 12.514 1.00 40.00 105 THR A N 1
ATOM 810 C CA . THR A 1 105 ? 10.645 -19.244 13.087 1.00 40.00 105 THR A CA 1
ATOM 811 C C . THR A 1 105 ? 10.322 -20.372 12.118 1.00 40.00 105 THR A C 1
ATOM 813 O O . THR A 1 105 ? 9.916 -20.120 10.986 1.00 40.00 105 THR A O 1
ATOM 816 N N . GLY A 1 106 ? 10.483 -21.622 12.559 1.00 36.72 106 GLY A N 1
ATOM 817 C CA . GLY A 1 106 ? 10.028 -22.784 11.802 1.00 36.72 106 GLY A CA 1
ATOM 818 C C . GLY A 1 106 ? 8.529 -22.695 11.505 1.00 36.72 106 GLY A C 1
ATOM 819 O O . GLY A 1 106 ? 7.740 -22.517 12.424 1.00 36.72 106 GLY A O 1
ATOM 820 N N . THR A 1 107 ? 8.186 -22.824 10.219 1.00 45.19 107 THR A N 1
ATOM 821 C CA . THR A 1 107 ? 6.844 -23.056 9.652 1.00 45.19 107 THR A CA 1
ATOM 822 C C . THR A 1 107 ? 5.705 -22.170 10.172 1.00 45.19 107 THR A C 1
ATOM 824 O O . THR A 1 107 ? 5.097 -22.494 11.184 1.00 45.19 107 THR A O 1
ATOM 827 N N . ASP A 1 108 ? 5.322 -21.150 9.403 1.00 41.31 108 ASP A N 1
ATOM 828 C CA . ASP A 1 108 ? 4.022 -21.111 8.707 1.00 41.31 108 ASP A CA 1
ATOM 829 C C . ASP A 1 108 ? 4.044 -19.970 7.675 1.00 41.31 108 ASP A C 1
ATOM 831 O O . ASP A 1 108 ? 4.744 -18.977 7.869 1.00 41.31 108 ASP A O 1
ATOM 835 N N . GLY A 1 109 ? 3.319 -20.115 6.568 1.00 44.25 109 GLY A N 1
ATOM 836 C CA . GLY A 1 109 ? 3.181 -19.112 5.509 1.00 44.25 109 GLY A CA 1
ATOM 837 C C . GLY A 1 109 ? 2.351 -17.913 5.965 1.00 44.25 109 GLY A C 1
ATOM 838 O O . GLY A 1 109 ? 1.275 -17.663 5.424 1.00 44.25 109 GLY A O 1
ATOM 839 N N . THR A 1 110 ? 2.829 -17.198 6.982 1.00 45.88 110 THR A N 1
ATOM 840 C CA . THR A 1 110 ? 2.137 -16.051 7.555 1.00 45.88 110 THR A CA 1
ATOM 841 C C . THR A 1 110 ? 1.935 -14.979 6.480 1.00 45.88 110 THR A C 1
ATOM 843 O O . THR A 1 110 ? 2.869 -14.638 5.749 1.00 45.88 110 THR A O 1
ATOM 846 N N . PRO A 1 111 ? 0.706 -14.454 6.330 1.00 53.09 111 PRO A N 1
ATOM 847 C CA . PRO A 1 111 ? 0.437 -13.389 5.382 1.00 53.09 111 PRO A CA 1
ATOM 848 C C . PRO A 1 111 ? 1.309 -12.175 5.708 1.00 53.09 111 PRO A C 1
ATOM 850 O O . PRO A 1 111 ? 1.548 -11.856 6.871 1.00 53.09 111 PRO A O 1
ATOM 853 N N . ASN A 1 112 ? 1.776 -11.502 4.660 1.00 64.19 112 ASN A N 1
ATOM 854 C CA . ASN A 1 112 ? 2.643 -10.327 4.705 1.00 64.19 112 ASN A CA 1
ATOM 855 C C . ASN A 1 112 ? 1.950 -9.160 5.436 1.00 64.19 112 ASN A C 1
ATOM 857 O O . ASN A 1 112 ? 1.326 -8.310 4.798 1.00 64.19 112 ASN A O 1
ATOM 861 N N . LEU A 1 113 ? 2.019 -9.159 6.771 1.00 67.88 113 LEU A N 1
ATOM 862 C CA . LEU A 1 113 ? 1.235 -8.309 7.667 1.00 67.88 113 LEU A CA 1
ATOM 863 C C . LEU A 1 113 ? 2.057 -7.115 8.173 1.00 67.88 113 LEU A C 1
ATOM 865 O O . LEU A 1 113 ? 3.153 -7.274 8.710 1.00 67.88 113 LEU A O 1
ATOM 869 N N . ASN A 1 114 ? 1.489 -5.915 8.071 1.00 77.00 114 ASN A N 1
ATOM 870 C CA . ASN A 1 114 ? 1.992 -4.703 8.709 1.00 77.00 114 ASN A CA 1
ATOM 871 C C . ASN A 1 114 ? 0.910 -4.091 9.611 1.00 77.00 114 ASN A C 1
ATOM 873 O O . ASN A 1 114 ? -0.112 -3.610 9.123 1.00 77.00 114 ASN A O 1
ATOM 877 N N . THR A 1 115 ? 1.136 -4.090 10.924 1.00 79.19 115 THR A N 1
ATOM 878 C CA . THR A 1 115 ? 0.180 -3.572 11.911 1.00 79.19 115 THR A CA 1
ATOM 879 C C . THR A 1 115 ? 0.256 -2.053 12.031 1.00 79.19 115 THR A C 1
ATOM 881 O O . THR A 1 115 ? 1.307 -1.496 12.335 1.00 79.19 115 THR A O 1
ATOM 884 N N . LEU A 1 116 ? -0.890 -1.401 11.847 1.00 78.88 116 LEU A N 1
ATOM 885 C CA . LEU A 1 116 ? -1.188 0.029 11.900 1.00 78.88 116 LEU A CA 1
ATOM 886 C C . LEU A 1 116 ? -1.883 0.404 13.208 1.00 78.88 116 LEU A C 1
ATOM 888 O O . LEU A 1 116 ? -2.838 -0.249 13.605 1.00 78.88 116 LEU A O 1
ATOM 892 N N . ALA A 1 117 ? -1.458 1.477 13.872 1.00 72.88 117 ALA A N 1
ATOM 893 C CA . ALA A 1 117 ? -2.107 1.965 15.085 1.00 72.88 117 ALA A CA 1
ATOM 894 C C . ALA A 1 117 ? -2.444 3.454 14.976 1.00 72.88 117 ALA A C 1
ATOM 896 O O . ALA A 1 117 ? -1.619 4.289 14.597 1.00 72.88 117 ALA A O 1
ATOM 897 N N . THR A 1 118 ? -3.681 3.788 15.331 1.00 66.69 118 THR A N 1
ATOM 898 C CA . THR A 1 118 ? -4.168 5.162 15.448 1.00 66.69 118 THR A CA 1
ATOM 899 C C . THR A 1 118 ? -4.787 5.308 16.836 1.00 66.69 118 THR A C 1
ATOM 901 O O . THR A 1 118 ? -5.519 4.421 17.269 1.00 66.69 118 THR A O 1
ATOM 904 N N . TYR A 1 119 ? -4.394 6.359 17.555 1.00 60.34 119 TYR A N 1
ATOM 905 C CA . TYR A 1 119 ? -4.855 6.675 18.910 1.00 60.34 119 TYR A CA 1
ATOM 906 C C . TYR A 1 119 ? -5.879 7.795 18.836 1.00 60.34 119 TYR A C 1
ATOM 908 O O . TYR A 1 119 ? -5.681 8.673 17.958 1.00 60.34 119 TYR A O 1
#

Foldseek 3Di:
DKKKKKFQQAQAKDAFWWKFKADPVGHTFAAGRFGLHRIAGHRHIDMQDQVNVCVRRVHHDAFKMKIFTPDQDQRIAMWMFACDPNDTDIDRQPPHDPVVVCVPDPDDPDTSIDMIGHD

Sequence (119 aa):
IAYVRFINDGFTAIADIRGTLYDADGNTIGQPDAQFFAELGPREAVFKSQGSISNIIGSDWSGQASLVLSTTYDNLRLMNLNFVNNEIYFNFSCYMRGADQNAATGTDGTPNLNTLATY

Secondary structure (DSSP, 8-state):
-EEEEEEE-SSS-EEEEEEEEEETTS-EEEEEEEEEEEEE-TT-EEEEEHHHHHHHHTS---SEEEEEESS--TTEEEEEEEEETTEEEEE------HHHHTTT-SS-----EEEEE--

pLDDT: mean 80.09, std 19.44, range [36.72, 98.38]

Radius of gyration: 13.92 Å; chains: 1; bounding box: 30×36×34 Å